Protein AF-A0A7X9DG64-F1 (afdb_monomer_lite)

Structure (mmCIF, N/CA/C/O backbone):
data_AF-A0A7X9DG64-F1
#
_entry.id   AF-A0A7X9DG64-F1
#
loop_
_atom_site.group_PDB
_atom_site.id
_atom_site.type_symbol
_atom_site.label_atom_id
_atom_site.label_alt_id
_atom_site.label_comp_id
_atom_site.label_asym_id
_atom_site.label_entity_id
_atom_site.label_seq_id
_atom_site.pdbx_PDB_ins_code
_atom_site.Cartn_x
_atom_site.Cartn_y
_atom_site.Cartn_z
_atom_site.occupancy
_atom_site.B_iso_or_equiv
_atom_site.auth_seq_id
_atom_site.auth_comp_id
_atom_site.auth_asym_id
_atom_site.auth_atom_id
_atom_site.pdbx_PDB_model_num
ATOM 1 N N . MET A 1 1 ? 17.463 9.561 -29.530 1.00 51.69 1 MET A N 1
ATOM 2 C CA . MET A 1 1 ? 17.223 9.438 -28.074 1.00 51.69 1 MET A CA 1
ATOM 3 C C . MET A 1 1 ? 15.741 9.165 -27.804 1.00 51.69 1 MET A C 1
ATOM 5 O O . MET A 1 1 ? 15.097 9.905 -27.078 1.00 51.69 1 MET A O 1
ATOM 9 N N . LEU A 1 2 ? 15.187 8.102 -28.393 1.00 57.59 2 LEU A N 1
ATOM 10 C CA . LEU A 1 2 ? 13.900 7.544 -27.971 1.00 57.59 2 LEU A CA 1
ATOM 11 C C . LEU A 1 2 ? 14.269 6.345 -27.103 1.00 57.59 2 LEU A C 1
ATOM 13 O O . LEU A 1 2 ? 14.508 5.270 -27.639 1.00 57.59 2 LEU A O 1
ATOM 17 N N . GLY A 1 3 ? 14.511 6.614 -25.815 1.00 56.62 3 GLY A N 1
ATOM 18 C CA . GLY A 1 3 ? 15.257 5.803 -24.836 1.00 56.62 3 GLY A CA 1
ATOM 19 C C . GLY A 1 3 ? 14.648 4.448 -24.467 1.00 56.62 3 GLY A C 1
ATOM 20 O O . GLY A 1 3 ? 14.490 4.142 -23.294 1.00 56.62 3 GLY A O 1
ATOM 21 N N . LEU A 1 4 ? 14.319 3.645 -25.475 1.00 58.62 4 LEU A N 1
ATOM 22 C CA . LEU A 1 4 ? 13.757 2.299 -25.389 1.00 58.62 4 LEU A CA 1
ATOM 23 C C . LEU A 1 4 ? 14.688 1.251 -26.031 1.00 58.62 4 LEU A C 1
ATOM 25 O O . LEU A 1 4 ? 14.262 0.142 -26.322 1.00 58.62 4 LEU A O 1
ATOM 29 N N . GLY A 1 5 ? 15.954 1.603 -26.285 1.00 61.31 5 GLY A N 1
ATOM 30 C CA . GLY A 1 5 ? 16.981 0.666 -26.766 1.00 61.31 5 GLY A CA 1
ATOM 31 C C . GLY A 1 5 ? 17.705 -0.082 -25.645 1.00 61.31 5 GLY A C 1
ATOM 32 O O . GLY A 1 5 ? 18.479 -0.992 -25.920 1.00 61.31 5 GLY A O 1
ATOM 33 N N . ASP A 1 6 ? 17.465 0.309 -24.393 1.00 78.94 6 ASP A N 1
ATOM 34 C CA . ASP A 1 6 ? 18.127 -0.261 -23.232 1.00 78.94 6 ASP A CA 1
ATOM 35 C C . ASP A 1 6 ? 17.143 -1.154 -22.463 1.00 78.94 6 ASP A C 1
ATOM 37 O O . ASP A 1 6 ? 16.183 -0.679 -21.848 1.00 78.94 6 ASP A O 1
ATOM 41 N N . VAL A 1 7 ? 17.380 -2.467 -22.534 1.00 82.94 7 VAL A N 1
ATOM 42 C CA . VAL A 1 7 ? 16.593 -3.510 -21.856 1.00 82.94 7 VAL A CA 1
ATOM 43 C C . VAL A 1 7 ? 16.431 -3.201 -20.364 1.00 82.94 7 VAL A C 1
ATOM 45 O O . VAL A 1 7 ? 15.379 -3.487 -19.791 1.00 82.94 7 VAL A O 1
ATOM 48 N N . TRP A 1 8 ? 17.417 -2.545 -19.746 1.00 85.44 8 TRP A N 1
ATOM 49 C CA . TRP A 1 8 ? 17.371 -2.150 -18.342 1.00 85.44 8 TRP A CA 1
ATOM 50 C C . TRP A 1 8 ? 16.276 -1.122 -18.050 1.00 85.44 8 TRP A C 1
ATOM 52 O O . TRP A 1 8 ? 15.599 -1.222 -17.028 1.00 85.44 8 TRP A O 1
ATOM 62 N N . VAL A 1 9 ? 16.044 -0.169 -18.956 1.00 87.00 9 VAL A N 1
ATOM 63 C CA . VAL A 1 9 ? 15.012 0.868 -18.789 1.00 87.00 9 VAL A CA 1
ATOM 64 C C . VAL A 1 9 ? 13.617 0.259 -18.906 1.00 87.00 9 VAL A C 1
ATOM 66 O O . VAL A 1 9 ? 12.752 0.531 -18.074 1.00 87.00 9 VAL A O 1
ATOM 69 N N . PHE A 1 10 ? 13.403 -0.617 -19.890 1.00 87.06 10 PHE A N 1
ATOM 70 C CA . PHE A 1 10 ? 12.142 -1.351 -20.024 1.00 87.06 10 PHE A CA 1
ATOM 71 C C . PHE A 1 10 ? 11.850 -2.194 -18.776 1.00 87.06 10 P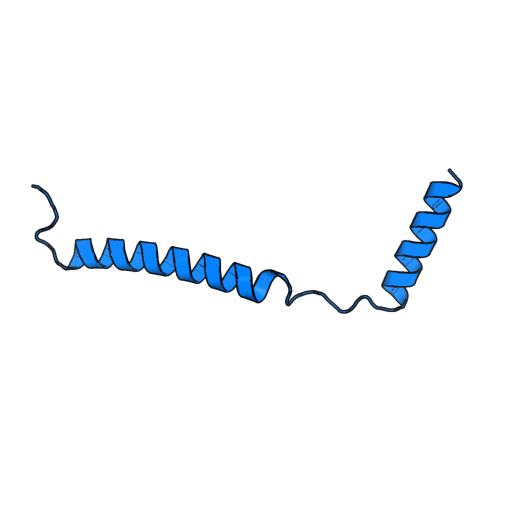HE A C 1
ATOM 73 O O . PHE A 1 10 ? 10.741 -2.164 -18.239 1.00 87.06 10 PHE A O 1
ATOM 80 N N . MET A 1 11 ? 12.867 -2.898 -18.275 1.00 90.12 11 MET A N 1
ATOM 81 C CA . MET A 1 11 ? 12.743 -3.722 -17.079 1.00 90.12 11 MET A CA 1
ATOM 82 C C . MET A 1 11 ? 12.455 -2.878 -15.831 1.00 90.12 11 MET A C 1
ATOM 84 O O . MET A 1 11 ? 11.632 -3.282 -15.014 1.00 90.12 11 MET A O 1
ATOM 88 N N . ALA A 1 12 ? 13.047 -1.686 -15.706 1.00 91.81 12 ALA A N 1
ATOM 89 C CA . ALA A 1 12 ? 12.754 -0.763 -14.611 1.00 91.81 12 ALA A CA 1
ATOM 90 C C . ALA A 1 12 ? 11.279 -0.333 -14.601 1.00 91.81 12 ALA A C 1
ATOM 92 O O . ALA A 1 12 ? 10.635 -0.398 -13.555 1.00 91.81 12 ALA A O 1
ATOM 93 N N . TYR A 1 13 ? 10.713 0.036 -15.757 1.00 90.38 13 TYR A N 1
ATOM 94 C CA . TYR A 1 13 ? 9.285 0.362 -15.855 1.00 90.38 13 TYR A CA 1
ATOM 95 C C . TYR A 1 13 ? 8.393 -0.827 -15.489 1.00 90.38 13 TYR A C 1
ATOM 97 O O . TYR A 1 13 ? 7.445 -0.667 -14.719 1.00 90.38 13 TYR A O 1
ATOM 105 N N . LEU A 1 14 ? 8.716 -2.022 -15.993 1.00 93.75 14 LEU A N 1
ATOM 106 C CA . LEU A 1 14 ? 7.956 -3.236 -15.703 1.00 93.75 14 LEU A CA 1
ATOM 107 C C . LEU A 1 14 ? 7.991 -3.581 -14.209 1.00 93.75 14 LEU A C 1
ATOM 109 O O . LEU A 1 14 ? 6.948 -3.864 -13.624 1.00 93.75 14 LEU A O 1
ATOM 113 N N . LEU A 1 15 ? 9.163 -3.499 -13.576 1.00 96.31 15 LEU A N 1
ATOM 114 C CA . LEU A 1 15 ? 9.324 -3.734 -12.140 1.00 96.31 15 LEU A CA 1
ATOM 115 C C . LEU A 1 15 ? 8.587 -2.692 -11.297 1.00 96.31 15 LEU A C 1
ATOM 117 O O . LEU A 1 15 ? 8.007 -3.043 -10.274 1.00 96.31 15 LEU A O 1
ATOM 121 N N . CYS A 1 16 ? 8.567 -1.430 -11.726 1.00 96.88 16 CYS A N 1
ATOM 122 C CA . CYS A 1 16 ? 7.851 -0.370 -11.020 1.00 96.88 16 CYS A CA 1
ATOM 123 C C . CYS A 1 16 ? 6.337 -0.639 -11.007 1.00 96.88 16 CYS A C 1
ATOM 125 O O . CYS A 1 16 ? 5.697 -0.581 -9.958 1.00 96.88 16 CYS A O 1
ATOM 127 N N . ILE A 1 17 ? 5.778 -1.016 -12.163 1.00 96.81 17 ILE A N 1
ATOM 128 C CA . ILE A 1 17 ? 4.364 -1.393 -12.288 1.00 96.81 17 ILE A CA 1
ATOM 129 C C . ILE A 1 17 ? 4.073 -2.659 -11.474 1.00 96.81 17 ILE A C 1
ATOM 131 O O . ILE A 1 17 ? 3.102 -2.692 -10.721 1.00 96.81 17 ILE A O 1
ATOM 135 N N . ALA A 1 18 ? 4.924 -3.683 -11.578 1.00 97.88 18 ALA A N 1
ATOM 136 C CA . ALA A 1 18 ? 4.769 -4.916 -10.813 1.00 97.88 18 ALA A CA 1
ATOM 137 C C . ALA A 1 18 ? 4.798 -4.655 -9.298 1.00 97.88 18 ALA A C 1
ATOM 139 O O . ALA A 1 18 ? 3.965 -5.191 -8.575 1.00 97.88 18 ALA A O 1
ATOM 140 N N . SER A 1 19 ? 5.697 -3.789 -8.824 1.00 97.44 19 SER A N 1
ATOM 141 C CA . SER A 1 19 ? 5.783 -3.381 -7.418 1.00 97.44 19 SER A CA 1
ATOM 142 C C . SER A 1 19 ? 4.502 -2.691 -6.948 1.00 97.44 19 SER A C 1
ATOM 144 O O . SER A 1 19 ? 3.931 -3.078 -5.932 1.00 97.44 19 SER A O 1
ATOM 146 N N . ALA A 1 20 ? 3.984 -1.737 -7.728 1.00 97.81 20 ALA A N 1
ATOM 147 C CA . ALA A 1 20 ? 2.732 -1.060 -7.403 1.00 97.81 20 ALA A CA 1
ATOM 148 C C . ALA A 1 20 ? 1.5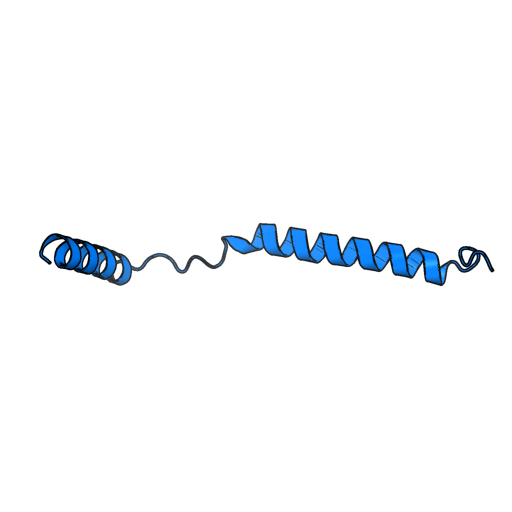52 -2.044 -7.301 1.00 97.81 20 ALA A C 1
ATOM 150 O O . ALA A 1 20 ? 0.760 -1.963 -6.361 1.00 97.81 20 ALA A O 1
ATOM 151 N N . ILE A 1 21 ? 1.464 -3.007 -8.226 1.00 98.25 21 ILE A N 1
ATOM 152 C CA . ILE A 1 21 ? 0.444 -4.064 -8.191 1.00 98.25 21 ILE A CA 1
ATOM 153 C C . ILE A 1 21 ? 0.619 -4.942 -6.950 1.00 98.25 21 ILE A C 1
ATOM 155 O O . ILE A 1 21 ? -0.361 -5.201 -6.259 1.00 98.25 21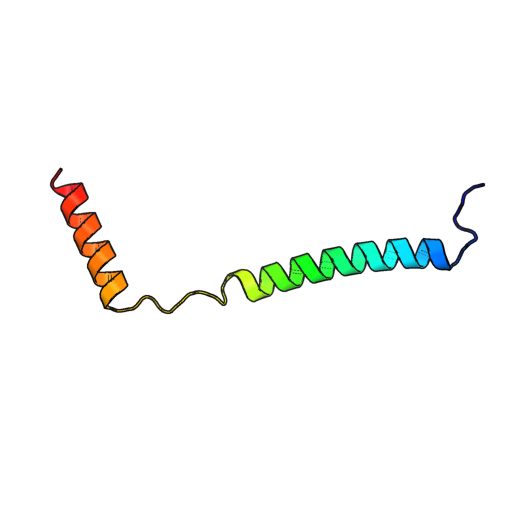 ILE A O 1
ATOM 159 N N . LEU A 1 22 ? 1.844 -5.372 -6.632 1.00 97.50 22 LEU A N 1
ATOM 160 C CA . LEU A 1 22 ? 2.120 -6.183 -5.445 1.00 97.50 22 LEU A CA 1
ATOM 161 C C . LEU A 1 22 ? 1.716 -5.457 -4.158 1.00 97.50 22 LEU A C 1
ATOM 163 O O . LEU A 1 22 ? 1.063 -6.062 -3.312 1.00 97.50 22 LEU A O 1
ATOM 167 N N . CYS A 1 23 ? 2.033 -4.166 -4.026 1.00 96.31 23 CYS A N 1
ATOM 168 C CA . CYS A 1 23 ? 1.615 -3.356 -2.882 1.00 96.31 23 CYS A CA 1
ATOM 169 C C . CYS A 1 23 ? 0.089 -3.256 -2.777 1.00 96.31 23 CYS A C 1
ATOM 171 O O . CYS A 1 23 ? -0.459 -3.437 -1.692 1.00 96.31 23 CYS A O 1
ATOM 173 N N . ALA A 1 24 ? -0.598 -2.998 -3.893 1.00 96.62 24 ALA A N 1
ATOM 174 C CA . ALA A 1 24 ? -2.053 -2.890 -3.915 1.00 96.62 24 ALA A CA 1
ATOM 175 C C . ALA A 1 24 ? -2.736 -4.223 -3.572 1.00 96.62 24 ALA A C 1
ATOM 177 O O . ALA A 1 24 ? -3.653 -4.247 -2.756 1.00 96.62 24 ALA A O 1
ATOM 178 N N . VAL A 1 25 ? -2.269 -5.334 -4.152 1.00 96.88 25 VAL A N 1
ATOM 179 C CA . VAL A 1 25 ? -2.800 -6.680 -3.886 1.00 96.88 25 VAL A CA 1
ATOM 180 C C . VAL A 1 25 ? -2.538 -7.087 -2.442 1.00 96.88 25 VAL A C 1
ATOM 182 O O . VAL A 1 25 ? -3.455 -7.548 -1.774 1.00 96.88 25 VAL A O 1
ATOM 185 N N . TYR A 1 26 ? -1.316 -6.895 -1.943 1.00 94.56 26 TYR A N 1
ATOM 186 C CA . TYR A 1 26 ? -0.987 -7.196 -0.552 1.00 94.56 26 TYR A CA 1
ATOM 187 C C . TYR A 1 26 ? -1.851 -6.381 0.410 1.00 94.56 26 TYR A C 1
ATOM 189 O O . TYR A 1 26 ? -2.450 -6.949 1.318 1.00 94.56 26 TYR A O 1
ATOM 197 N N . GLY A 1 27 ? -1.961 -5.069 0.171 1.00 92.94 27 GLY A N 1
ATOM 198 C CA . GLY A 1 27 ? -2.833 -4.190 0.939 1.00 92.94 27 GLY A CA 1
ATOM 199 C C . GLY A 1 27 ? -4.269 -4.697 0.928 1.00 92.94 27 GLY A C 1
ATOM 200 O O . GLY A 1 27 ? -4.833 -4.888 1.991 1.00 92.94 27 GLY A O 1
ATOM 201 N N . PHE A 1 28 ? -4.823 -5.011 -0.245 1.00 92.62 28 PHE A N 1
ATOM 202 C CA . PHE A 1 28 ? -6.186 -5.532 -0.377 1.00 92.62 28 PHE A CA 1
ATOM 203 C C . PHE A 1 28 ? -6.404 -6.858 0.366 1.00 92.62 28 PHE A C 1
ATOM 205 O O . PHE A 1 28 ? -7.415 -7.016 1.042 1.00 92.62 28 PHE A O 1
ATOM 212 N N . VAL A 1 29 ? -5.464 -7.804 0.269 1.00 91.62 29 VAL A N 1
ATOM 213 C CA . VAL A 1 29 ? -5.559 -9.111 0.942 1.00 91.62 29 VAL A CA 1
ATOM 214 C C . VAL A 1 29 ? -5.454 -8.966 2.459 1.00 91.62 29 VAL A C 1
ATOM 216 O O . VAL A 1 29 ? -6.186 -9.629 3.186 1.00 91.62 29 VAL A O 1
ATOM 219 N N . LYS A 1 30 ? -4.551 -8.109 2.944 1.00 88.00 30 LYS A N 1
ATOM 220 C CA . LYS A 1 30 ? -4.270 -7.949 4.375 1.00 88.00 30 LYS A CA 1
ATOM 221 C C . LYS A 1 30 ? -5.176 -6.912 5.058 1.00 88.00 30 LYS A C 1
ATOM 223 O O . LYS A 1 30 ? -5.230 -6.890 6.280 1.00 88.00 30 LYS A O 1
ATOM 228 N N . TRP A 1 31 ? -5.922 -6.099 4.300 1.00 85.19 31 TRP A N 1
ATOM 229 C CA . TRP A 1 31 ? -6.725 -4.974 4.810 1.00 85.19 31 TRP A CA 1
ATOM 230 C C . TRP A 1 31 ? -7.705 -5.350 5.931 1.00 85.19 31 TRP A C 1
ATOM 232 O O . TRP A 1 31 ? -7.983 -4.519 6.786 1.00 85.19 31 TRP A O 1
ATOM 242 N N . ASN A 1 32 ? -8.219 -6.585 5.943 1.00 78.75 32 ASN A N 1
ATOM 243 C CA . ASN A 1 32 ? -9.214 -7.046 6.922 1.00 78.75 32 ASN A CA 1
ATOM 244 C C . ASN A 1 32 ? -8.678 -8.090 7.916 1.00 78.75 32 ASN A C 1
ATOM 246 O O . ASN A 1 32 ? -9.457 -8.722 8.623 1.00 78.75 32 ASN A O 1
ATOM 250 N N . ASP A 1 33 ? -7.367 -8.328 7.920 1.00 74.25 33 ASP A N 1
ATOM 251 C CA . ASP A 1 33 ? -6.745 -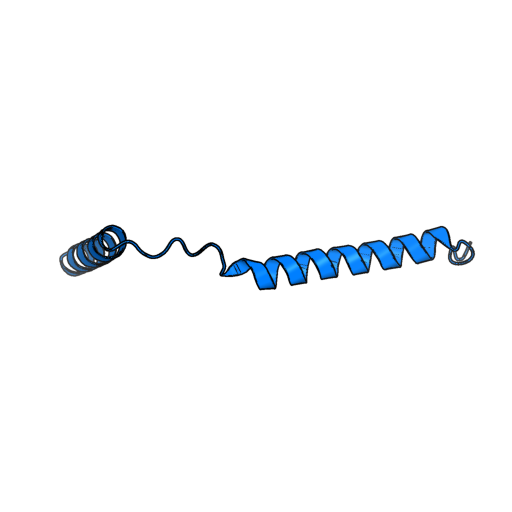9.415 8.690 1.00 74.25 33 ASP A CA 1
ATOM 252 C C . ASP A 1 33 ? -6.260 -8.949 10.079 1.00 74.25 33 ASP A C 1
ATOM 254 O O . ASP A 1 33 ? -5.838 -9.766 10.891 1.00 74.25 33 ASP A O 1
ATOM 258 N N . ASP A 1 34 ? -6.338 -7.640 10.348 1.00 64.75 34 ASP A N 1
ATOM 259 C CA . ASP A 1 34 ? -6.015 -7.002 11.633 1.00 64.75 34 ASP A CA 1
ATOM 260 C C . ASP A 1 34 ? -7.282 -6.584 12.408 1.00 64.75 34 ASP A C 1
ATOM 262 O O . ASP A 1 34 ? -7.242 -5.682 13.247 1.00 64.75 34 ASP A O 1
ATOM 266 N N . GLU A 1 35 ? -8.430 -7.225 12.153 1.00 68.00 35 GLU A N 1
ATOM 267 C CA . GLU A 1 35 ? -9.529 -7.171 13.118 1.00 68.00 35 GLU A CA 1
ATOM 268 C C . GLU A 1 35 ? -9.077 -7.937 14.366 1.00 68.00 35 GLU A C 1
ATOM 270 O O . GLU A 1 35 ? -9.241 -9.157 14.463 1.00 68.00 35 GLU A O 1
ATOM 275 N N . GLU A 1 36 ? -8.481 -7.227 15.335 1.00 69.50 36 GLU A N 1
ATOM 276 C CA . GLU A 1 36 ? -8.468 -7.722 16.708 1.00 69.50 36 GLU A CA 1
ATOM 277 C C . GLU A 1 36 ? -9.901 -8.163 17.019 1.00 69.50 36 GLU A C 1
ATOM 279 O O . GLU A 1 36 ? -10.834 -7.366 16.847 1.00 69.50 36 GLU A O 1
ATOM 284 N N . PRO A 1 37 ? -10.118 -9.432 17.406 1.00 70.94 37 PRO A N 1
ATOM 285 C CA . PRO A 1 37 ? -11.461 -9.902 17.666 1.00 70.94 37 PRO A CA 1
ATOM 286 C C . PRO A 1 37 ? -12.064 -8.987 18.724 1.00 70.94 37 PRO A C 1
ATOM 288 O O . PRO A 1 37 ? -11.487 -8.849 19.802 1.00 70.94 37 PRO A O 1
ATOM 291 N N . TYR A 1 38 ? -13.203 -8.360 18.402 1.00 71.06 38 TYR A N 1
ATOM 292 C CA . TYR A 1 38 ? -13.937 -7.510 19.336 1.00 71.06 38 TYR A CA 1
ATOM 293 C C . TYR A 1 38 ? -14.117 -8.281 20.639 1.00 71.06 38 TYR A C 1
ATOM 295 O O . TYR A 1 38 ? -14.933 -9.211 20.722 1.00 71.06 38 TYR A O 1
ATOM 303 N N . THR A 1 39 ? -13.319 -7.914 21.639 1.00 81.88 39 THR A N 1
ATOM 304 C CA . THR A 1 39 ? -13.389 -8.533 22.952 1.00 81.88 39 THR A CA 1
ATOM 305 C C . THR A 1 39 ? -14.770 -8.250 23.525 1.00 81.88 39 THR A C 1
ATOM 307 O O . THR A 1 39 ? -15.429 -7.263 23.177 1.00 81.88 39 THR A O 1
ATOM 310 N N . ASP A 1 40 ? -15.247 -9.119 24.409 1.00 83.44 40 ASP A N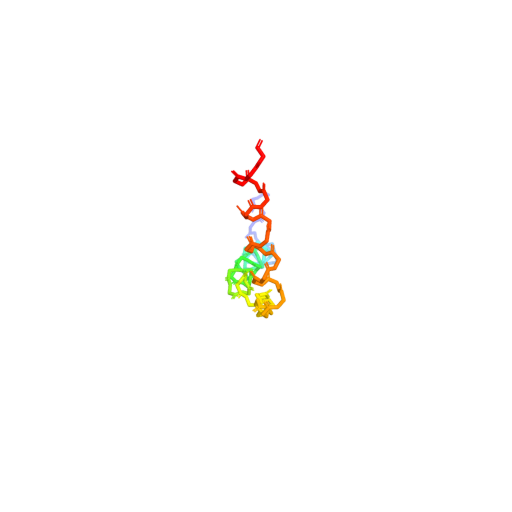 1
ATOM 311 C CA . ASP A 1 40 ? -16.545 -8.888 25.046 1.00 83.44 40 ASP A CA 1
ATOM 312 C C . ASP A 1 40 ? -16.550 -7.581 25.863 1.00 83.44 40 ASP A C 1
ATOM 314 O O . ASP A 1 40 ? -17.595 -6.953 26.017 1.00 83.44 40 ASP A O 1
ATOM 318 N N . GLU A 1 41 ? -15.377 -7.113 26.299 1.00 85.50 41 GLU A N 1
ATOM 319 C CA . GLU A 1 41 ? -15.183 -5.783 26.878 1.00 85.50 41 GLU A CA 1
ATOM 320 C C . GLU A 1 41 ? -15.384 -4.659 25.850 1.00 85.50 41 GLU A C 1
ATOM 322 O O . GLU A 1 41 ? -16.157 -3.741 26.114 1.00 85.50 41 GLU A O 1
ATOM 327 N N . ALA A 1 42 ? -14.784 -4.747 24.657 1.00 86.38 42 ALA A N 1
ATOM 328 C CA . ALA A 1 42 ? -14.980 -3.756 23.595 1.00 86.38 42 ALA A CA 1
ATOM 329 C C . ALA A 1 42 ? -16.455 -3.657 23.165 1.00 86.38 42 ALA A C 1
ATOM 331 O O . ALA A 1 42 ? -16.981 -2.561 22.977 1.00 86.38 42 ALA A O 1
ATOM 332 N N . LYS A 1 43 ? -17.164 -4.792 23.081 1.00 86.81 43 LYS A N 1
ATOM 333 C CA . LYS A 1 43 ? -18.611 -4.806 22.793 1.00 86.81 43 LYS A CA 1
ATOM 334 C C . LYS A 1 43 ? -19.426 -4.103 23.878 1.00 86.81 43 LYS A C 1
ATOM 336 O O . LYS A 1 43 ? -20.374 -3.395 23.550 1.00 86.81 43 LYS A O 1
ATOM 341 N N . ARG A 1 44 ? -19.073 -4.302 25.153 1.00 89.94 44 ARG A N 1
ATOM 342 C CA . ARG A 1 44 ? -19.734 -3.635 26.283 1.00 89.94 44 ARG A CA 1
ATOM 343 C C . ARG A 1 44 ? -19.516 -2.125 26.259 1.00 89.94 44 ARG A C 1
ATOM 345 O O . ARG A 1 44 ? -20.488 -1.396 26.389 1.00 89.94 44 ARG A O 1
ATOM 352 N N . TRP A 1 45 ? -18.288 -1.668 26.021 1.00 90.25 45 TRP A N 1
ATOM 353 C CA . TRP A 1 45 ? -17.983 -0.239 25.895 1.00 90.25 45 TRP A CA 1
ATOM 354 C C . TRP A 1 45 ? -18.800 0.437 24.789 1.00 90.25 45 TRP A C 1
ATOM 356 O O . TRP A 1 45 ? -19.407 1.473 25.033 1.00 90.25 45 TRP A O 1
ATOM 366 N N . VAL A 1 46 ? -18.902 -0.183 23.607 1.00 91.06 46 VAL A N 1
ATOM 367 C CA . VAL A 1 46 ? -19.721 0.340 22.494 1.00 91.06 46 VAL A CA 1
ATOM 368 C C . VAL A 1 46 ? -21.204 0.450 22.875 1.00 91.06 46 VAL A C 1
ATOM 370 O O . VAL A 1 46 ? -21.880 1.400 22.482 1.00 91.06 46 VAL A O 1
ATOM 373 N N . GLN A 1 47 ? -21.730 -0.514 23.637 1.00 91.81 47 GLN A N 1
ATOM 374 C CA . GLN A 1 47 ? -23.112 -0.464 24.124 1.00 91.81 47 GLN A CA 1
ATOM 375 C C . GLN A 1 47 ? -23.311 0.650 25.156 1.00 91.81 47 GLN A C 1
ATOM 377 O O . GLN A 1 47 ? -24.267 1.412 25.037 1.00 91.81 47 GLN A O 1
ATOM 382 N N . GLU A 1 48 ? -22.403 0.760 26.126 1.00 92.44 48 GLU A N 1
ATOM 383 C CA . GLU A 1 48 ? -22.438 1.788 27.169 1.00 92.44 48 GLU A CA 1
ATOM 384 C C . GLU A 1 48 ? -22.340 3.203 26.555 1.00 92.44 48 GLU A C 1
ATOM 386 O O . GLU A 1 48 ? -23.134 4.074 26.907 1.00 92.44 48 GLU A O 1
ATOM 391 N N . GLU A 1 49 ? -21.466 3.430 25.565 1.00 91.94 49 GLU A N 1
ATOM 392 C CA . GLU A 1 49 ? -21.395 4.708 24.832 1.00 91.94 49 GLU A CA 1
ATOM 393 C C . GLU A 1 49 ? -22.693 5.027 24.079 1.00 91.94 49 GLU A C 1
ATOM 395 O O . GLU A 1 49 ? -23.207 6.144 24.174 1.00 91.94 49 GLU A O 1
ATOM 400 N N . ALA A 1 50 ? -23.266 4.046 23.374 1.00 92.56 50 ALA A N 1
ATOM 401 C CA . ALA A 1 50 ? -24.516 4.232 22.640 1.00 92.56 50 ALA A CA 1
ATOM 402 C C . ALA A 1 50 ? -25.718 4.505 23.562 1.00 92.56 50 ALA A C 1
ATOM 404 O O . ALA A 1 50 ? -26.705 5.104 23.129 1.00 92.56 50 ALA A O 1
ATOM 405 N N . GLU A 1 51 ? -25.685 4.036 24.811 1.00 94.25 51 GLU A N 1
ATOM 406 C CA . GLU A 1 51 ? -26.685 4.375 25.826 1.00 94.25 51 GLU A CA 1
ATOM 407 C C . GLU A 1 51 ? -26.490 5.796 26.359 1.00 94.25 51 GLU A C 1
ATOM 409 O O . GLU A 1 51 ? -27.462 6.552 26.414 1.00 94.25 51 GLU A O 1
ATOM 414 N N . ILE A 1 5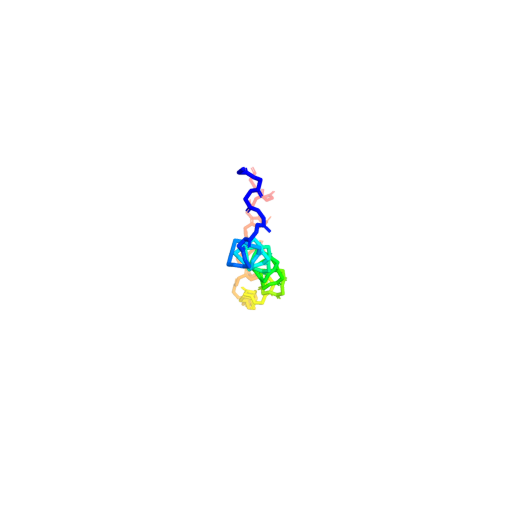2 ? -25.250 6.188 26.673 1.00 94.00 52 ILE A N 1
ATOM 415 C CA . ILE A 1 52 ? -24.912 7.545 27.127 1.00 94.00 52 ILE A CA 1
ATOM 416 C C . ILE A 1 52 ? -25.348 8.583 26.087 1.00 94.00 52 ILE A C 1
ATOM 418 O O . ILE A 1 52 ? -26.026 9.546 26.444 1.00 94.00 52 ILE A O 1
ATOM 422 N N . GLU A 1 53 ? -25.041 8.361 24.806 1.00 90.38 53 GLU A N 1
ATOM 423 C CA . GLU A 1 53 ? -25.396 9.276 23.713 1.00 90.38 53 GLU A CA 1
ATOM 424 C C . GLU A 1 53 ? -26.914 9.447 23.554 1.00 90.38 53 GLU A C 1
ATOM 426 O O . GLU A 1 53 ? -27.391 10.548 23.301 1.00 90.38 53 GLU A O 1
ATOM 431 N N . LYS A 1 54 ? -27.702 8.383 23.760 1.00 88.94 54 LYS A N 1
ATOM 432 C CA . LYS A 1 54 ? -29.174 8.461 23.709 1.00 88.94 54 LYS A CA 1
ATOM 433 C C . LYS A 1 54 ? -29.782 9.216 24.888 1.00 88.94 54 LYS A C 1
ATOM 435 O O . LYS A 1 54 ? -30.930 9.647 24.797 1.00 88.94 54 LYS A O 1
ATOM 440 N N . THR A 1 55 ? -29.070 9.279 26.010 1.00 85.50 55 THR A N 1
ATOM 441 C CA . THR A 1 55 ? -29.537 9.926 27.247 1.00 85.50 55 THR A CA 1
ATOM 442 C C . THR A 1 55 ? -29.089 11.385 27.390 1.00 85.50 55 THR A C 1
ATOM 444 O O . THR A 1 55 ? -29.499 12.038 28.351 1.00 85.50 55 THR A O 1
ATOM 447 N N . LEU A 1 56 ? -28.273 11.878 26.452 1.00 72.12 56 LEU A N 1
ATOM 448 C CA . LEU A 1 56 ? -27.783 13.258 26.335 1.00 72.12 56 LEU A CA 1
ATOM 449 C C . LEU A 1 56 ? -28.763 14.139 25.544 1.00 72.12 56 LEU A C 1
ATOM 451 O O . LEU A 1 56 ? -28.902 15.324 25.926 1.00 72.12 56 LEU A O 1
#

Foldseek 3Di:
DPPPPDPVVVVVVVVVVVVVVVVVVVCVVCVPVPPPPCPPVNVVVVVVVVVVVVVD

pLDDT: mean 85.24, std 12.11, range [51.69, 98.25]

Secondary structure (DSSP, 8-state):
--S-S-HHHHHHHHHHHHHHHHHHHHHHHHTTTT-----HHHHHHHHHHHHHHHH-

Radius of gyration: 24.34 Å; chains: 1; bounding box: 48×23×55 Å

Sequence (56 aa):
MLGLGDVWVFMAYLLCIASAILCAVYGFVKWNDDEEPYTDEAKRWVQEEAEIEKTL